Protein AF-A0A1V5IDS8-F1 (afdb_monomer_lite)

Sequence (173 aa):
MERVTITLPPALLERIDQDRGKAGGKRSTFIVKVLETYYRRKDREEKDEVKTAIIEMLKGPEFRGIVQEALERRDTWEPVRTVTPDQRPLPIPPPIGVRAKRTRGDSIPITDDMKSLMRAFQNNPDRPVRSLIRRDYGVDTSDIHRWVSGEKQYMRAGTWNRLKPVLEQFAVK

Structure (mmCIF, N/CA/C/O backbone):
data_AF-A0A1V5IDS8-F1
#
_entry.id   AF-A0A1V5IDS8-F1
#
loop_
_atom_site.group_PDB
_atom_site.id
_atom_site.type_symbol
_atom_site.label_atom_id
_atom_site.label_alt_id
_atom_site.label_comp_id
_atom_site.label_asym_id
_atom_site.label_entity_id
_atom_site.label_seq_id
_atom_site.pdbx_PDB_ins_code
_atom_site.Cartn_x
_atom_site.Cartn_y
_atom_site.Cartn_z
_atom_site.occupancy
_atom_site.B_iso_or_equiv
_atom_site.auth_seq_id
_atom_site.auth_comp_id
_atom_site.auth_asym_id
_atom_site.auth_atom_id
_atom_site.pdbx_PDB_model_num
ATOM 1 N N . MET A 1 1 ? 10.610 -26.342 -18.228 1.00 64.62 1 MET A N 1
ATOM 2 C CA . MET A 1 1 ? 10.095 -25.188 -18.998 1.00 64.62 1 MET A CA 1
ATOM 3 C C . MET A 1 1 ? 9.715 -25.727 -20.362 1.00 64.62 1 MET A C 1
ATOM 5 O O . MET A 1 1 ? 10.606 -26.167 -21.080 1.00 64.62 1 MET A O 1
ATOM 9 N N . GLU A 1 2 ? 8.423 -25.808 -20.663 1.00 79.06 2 GLU A N 1
ATOM 10 C CA . GLU A 1 2 ? 7.951 -26.349 -21.942 1.00 79.06 2 GLU A CA 1
ATOM 11 C C . GLU A 1 2 ? 8.181 -25.341 -23.070 1.00 79.06 2 GLU A C 1
ATOM 13 O O . GLU A 1 2 ? 8.052 -24.129 -22.877 1.00 79.06 2 GLU A O 1
ATOM 18 N N . ARG A 1 3 ? 8.576 -25.838 -24.245 1.00 79.06 3 ARG A N 1
ATOM 19 C CA . ARG A 1 3 ? 8.725 -25.023 -25.452 1.00 79.06 3 ARG A CA 1
ATOM 20 C C . ARG A 1 3 ? 7.490 -25.210 -26.316 1.00 79.06 3 ARG A C 1
ATOM 22 O O . ARG A 1 3 ? 7.226 -26.315 -26.771 1.00 79.06 3 ARG A O 1
ATOM 29 N N . VAL A 1 4 ? 6.786 -24.113 -26.560 1.00 79.25 4 VAL A N 1
ATOM 30 C CA . VAL A 1 4 ? 5.627 -24.065 -27.450 1.00 79.25 4 VAL A CA 1
ATOM 31 C C . VAL A 1 4 ? 5.977 -23.167 -28.629 1.00 79.25 4 VAL A C 1
ATOM 33 O O . VAL A 1 4 ? 6.455 -22.046 -28.436 1.00 79.25 4 VAL A O 1
ATOM 36 N N . THR A 1 5 ? 5.757 -23.666 -29.841 1.00 84.31 5 THR A N 1
ATOM 37 C CA . THR A 1 5 ? 5.896 -22.885 -31.072 1.00 84.31 5 THR A CA 1
ATOM 38 C C . THR A 1 5 ? 4.532 -22.325 -31.437 1.00 84.31 5 THR A C 1
ATOM 40 O O . THR A 1 5 ? 3.553 -23.063 -31.492 1.00 84.31 5 THR A O 1
ATOM 43 N N . ILE A 1 6 ? 4.471 -21.018 -31.677 1.00 78.88 6 ILE A N 1
ATOM 44 C CA . ILE A 1 6 ? 3.256 -20.323 -32.100 1.00 78.88 6 ILE A CA 1
ATOM 45 C C . ILE A 1 6 ? 3.517 -19.620 -33.426 1.00 78.88 6 ILE A C 1
ATOM 47 O O . ILE A 1 6 ? 4.582 -19.028 -33.620 1.00 78.88 6 ILE A O 1
ATOM 51 N N . THR A 1 7 ? 2.537 -19.665 -34.320 1.00 83.81 7 THR A N 1
ATOM 52 C CA . THR A 1 7 ? 2.581 -18.946 -35.594 1.00 83.81 7 THR A CA 1
ATOM 53 C C . THR A 1 7 ? 1.755 -17.678 -35.457 1.00 83.81 7 THR A C 1
ATOM 55 O O . THR A 1 7 ? 0.593 -17.735 -35.061 1.00 83.81 7 THR A O 1
ATOM 58 N N . LEU A 1 8 ? 2.359 -16.530 -35.756 1.00 78.69 8 LEU A N 1
ATOM 59 C CA . LEU A 1 8 ? 1.716 -15.223 -35.662 1.00 78.69 8 LEU A CA 1
ATOM 60 C C . LEU A 1 8 ? 1.881 -14.459 -36.982 1.00 78.69 8 LEU A C 1
ATOM 62 O O . LEU A 1 8 ? 2.917 -14.606 -37.635 1.00 78.69 8 LEU A O 1
ATOM 66 N N . PRO A 1 9 ? 0.906 -13.613 -37.359 1.00 88.44 9 PRO A N 1
ATOM 67 C CA . PRO A 1 9 ? 1.048 -12.692 -38.480 1.00 88.44 9 PRO A CA 1
ATOM 68 C C . PRO A 1 9 ? 2.306 -11.809 -38.350 1.00 88.44 9 PRO A C 1
ATOM 70 O O . PRO A 1 9 ? 2.575 -11.313 -37.249 1.00 88.44 9 PRO A O 1
ATOM 73 N N . PRO A 1 10 ? 3.045 -11.541 -39.446 1.00 84.56 10 PRO A N 1
ATOM 74 C CA . PRO A 1 10 ? 4.299 -10.778 -39.404 1.00 84.56 10 PRO A CA 1
ATOM 75 C C . PRO A 1 10 ? 4.157 -9.395 -38.757 1.00 84.56 10 PRO A C 1
ATOM 77 O O . PRO A 1 10 ? 4.934 -9.047 -37.873 1.00 84.56 10 PRO A O 1
ATOM 80 N N . ALA A 1 11 ? 3.094 -8.660 -39.093 1.00 80.44 11 ALA A N 1
ATOM 81 C CA . ALA A 1 11 ? 2.819 -7.340 -38.522 1.00 80.44 11 ALA A CA 1
ATOM 82 C C . ALA A 1 11 ? 2.635 -7.367 -36.990 1.00 80.44 11 ALA A C 1
ATOM 84 O O . ALA A 1 11 ? 3.013 -6.430 -36.285 1.00 80.44 11 ALA A O 1
ATOM 85 N N . LEU A 1 12 ? 2.071 -8.454 -36.448 1.00 78.31 12 LEU A N 1
ATOM 86 C CA . LEU A 1 12 ? 1.925 -8.621 -35.002 1.00 78.31 12 LEU A CA 1
ATOM 87 C C . LEU A 1 12 ? 3.260 -8.973 -34.339 1.00 78.31 12 LEU A C 1
ATOM 89 O O . LEU A 1 12 ? 3.530 -8.491 -33.240 1.00 78.31 12 LEU A O 1
ATOM 93 N N . LEU A 1 13 ? 4.110 -9.764 -35.000 1.00 81.75 13 LEU A N 1
ATOM 94 C CA . LEU A 1 13 ? 5.457 -10.070 -34.509 1.00 81.75 13 LEU A CA 1
ATOM 95 C C . LEU A 1 13 ? 6.340 -8.821 -34.442 1.00 81.75 13 LEU A C 1
ATOM 97 O O . LEU A 1 13 ? 7.004 -8.607 -33.428 1.00 81.75 13 LEU A O 1
ATOM 101 N N . GLU A 1 14 ? 6.303 -7.981 -35.475 1.00 84.50 14 GLU A N 1
ATOM 102 C CA . GLU A 1 14 ? 7.048 -6.719 -35.519 1.00 84.50 14 GLU A CA 1
ATOM 103 C C . GLU A 1 14 ? 6.622 -5.775 -34.395 1.00 84.50 14 GLU A C 1
ATOM 105 O O . GLU A 1 14 ? 7.464 -5.244 -33.669 1.00 84.50 14 GLU A O 1
ATOM 110 N N . ARG A 1 15 ? 5.309 -5.638 -34.178 1.00 82.31 15 ARG A N 1
ATOM 111 C CA . ARG A 1 15 ? 4.769 -4.835 -33.077 1.00 82.31 15 ARG A CA 1
ATOM 112 C C . ARG A 1 15 ? 5.204 -5.370 -31.711 1.00 82.31 15 ARG A C 1
ATOM 114 O O . ARG A 1 15 ? 5.632 -4.596 -30.858 1.00 82.31 15 ARG A O 1
ATOM 121 N N . ILE A 1 16 ? 5.157 -6.692 -31.517 1.00 81.44 16 ILE A N 1
ATOM 122 C CA . ILE A 1 16 ? 5.640 -7.346 -30.291 1.00 81.44 16 ILE A CA 1
ATOM 123 C C . ILE A 1 16 ? 7.126 -7.050 -30.069 1.00 81.44 16 ILE A C 1
ATOM 125 O O . ILE A 1 16 ? 7.531 -6.770 -28.942 1.00 81.44 16 ILE A O 1
ATOM 129 N N . ASP A 1 17 ? 7.949 -7.097 -31.114 1.00 82.56 17 ASP A N 1
ATOM 130 C CA . ASP A 1 17 ? 9.381 -6.823 -31.002 1.00 82.56 17 ASP A CA 1
ATOM 131 C C . ASP A 1 17 ? 9.697 -5.350 -30.746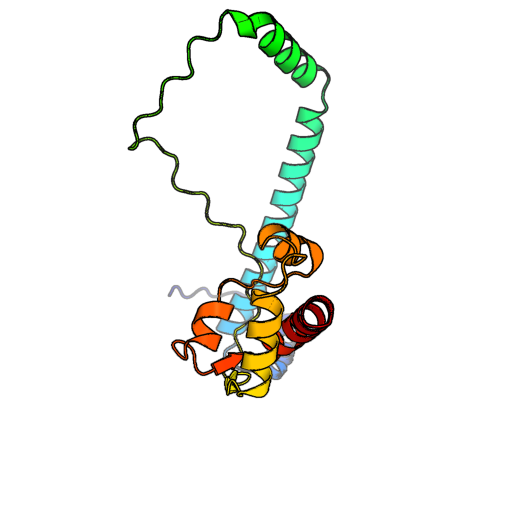 1.00 82.56 17 ASP A C 1
ATOM 133 O O . ASP A 1 17 ? 10.620 -5.059 -29.979 1.00 82.56 17 ASP A O 1
ATOM 137 N N . GLN A 1 18 ? 8.919 -4.433 -31.319 1.00 82.88 18 GLN A N 1
ATOM 138 C CA . GLN A 1 18 ? 9.033 -2.999 -31.068 1.00 82.88 18 GLN A CA 1
ATOM 139 C C . GLN A 1 18 ? 8.668 -2.656 -29.616 1.00 82.88 18 GLN A C 1
ATOM 141 O O . GLN A 1 18 ? 9.424 -1.962 -28.928 1.00 82.88 18 GLN A O 1
ATOM 146 N N . ASP A 1 19 ? 7.550 -3.188 -29.116 1.00 79.62 19 ASP A N 1
ATOM 147 C CA . ASP A 1 19 ? 7.106 -2.984 -27.733 1.00 79.62 19 ASP A CA 1
ATOM 148 C C . ASP A 1 19 ? 8.055 -3.660 -26.733 1.00 79.62 19 ASP A C 1
ATOM 150 O O . ASP A 1 19 ? 8.404 -3.085 -25.696 1.00 79.62 19 ASP A O 1
ATOM 154 N N . ARG A 1 20 ? 8.576 -4.844 -27.081 1.00 82.69 20 ARG A N 1
ATOM 155 C CA . ARG A 1 20 ? 9.656 -5.507 -26.338 1.00 82.69 20 ARG A CA 1
ATOM 156 C C . ARG A 1 20 ? 10.921 -4.654 -26.314 1.00 82.69 20 ARG A C 1
ATOM 158 O O . ARG A 1 20 ? 11.565 -4.589 -25.271 1.00 82.69 20 ARG A O 1
ATOM 165 N N . GLY A 1 21 ? 11.289 -4.013 -27.424 1.00 75.94 21 GLY A N 1
ATOM 166 C CA . GLY A 1 21 ? 12.471 -3.151 -27.527 1.00 75.94 21 GLY A CA 1
ATOM 167 C C . GLY A 1 21 ? 12.495 -2.047 -26.468 1.00 75.94 21 GLY A C 1
ATOM 168 O O . GLY A 1 21 ? 13.545 -1.774 -25.896 1.00 75.94 21 GLY A O 1
ATOM 169 N N . LYS A 1 22 ? 11.323 -1.499 -26.121 1.00 71.12 22 LYS A N 1
ATOM 170 C CA . LYS A 1 22 ? 11.162 -0.498 -25.051 1.00 71.12 22 LYS A CA 1
ATOM 171 C C . LYS A 1 22 ? 11.281 -1.088 -23.639 1.00 71.12 22 LYS A C 1
ATOM 173 O O . LYS A 1 22 ? 11.718 -0.400 -22.723 1.00 71.12 22 LYS A O 1
ATOM 178 N N . ALA A 1 23 ? 10.877 -2.345 -23.448 1.00 67.19 23 ALA A N 1
ATOM 179 C CA . ALA A 1 23 ? 10.853 -3.017 -22.144 1.00 67.19 23 ALA A CA 1
ATOM 180 C C . ALA A 1 23 ? 12.138 -3.809 -21.818 1.00 67.19 23 ALA A C 1
ATOM 182 O O . ALA A 1 23 ? 12.387 -4.120 -20.650 1.00 67.19 23 ALA A O 1
ATOM 183 N N . GLY A 1 24 ? 12.934 -4.148 -22.837 1.00 75.75 24 GLY A N 1
ATOM 184 C CA . GLY A 1 24 ? 14.141 -4.967 -22.736 1.00 75.75 24 GLY A CA 1
ATOM 185 C C . GLY A 1 24 ? 13.874 -6.463 -22.491 1.00 75.75 24 GLY A C 1
ATOM 186 O O . GLY A 1 24 ? 12.857 -6.873 -21.927 1.00 75.75 24 GLY A O 1
ATOM 187 N N . GLY A 1 25 ? 14.828 -7.309 -22.895 1.00 81.81 25 GLY A N 1
ATOM 188 C CA . GLY A 1 25 ? 14.825 -8.753 -22.621 1.00 81.81 25 GLY A CA 1
ATOM 189 C C . GLY A 1 25 ? 14.361 -9.652 -23.777 1.00 81.81 25 GLY A C 1
ATOM 190 O O . GLY A 1 25 ? 14.189 -9.221 -24.915 1.00 81.81 25 GLY A O 1
ATOM 191 N N . LYS A 1 26 ? 14.207 -10.953 -23.485 1.00 86.69 26 LYS A N 1
ATOM 192 C CA . LYS A 1 26 ? 13.876 -11.994 -24.477 1.00 86.69 26 LYS A CA 1
ATOM 193 C C . LYS A 1 26 ? 12.396 -11.944 -24.878 1.00 86.69 26 LYS A C 1
ATOM 195 O O . LYS A 1 26 ? 11.529 -11.730 -24.030 1.00 86.69 26 LYS A O 1
ATOM 200 N N . ARG A 1 27 ? 12.100 -12.239 -26.154 1.00 80.25 27 ARG A N 1
ATOM 201 C CA . ARG A 1 27 ? 10.729 -12.283 -26.711 1.00 80.25 27 ARG A CA 1
ATOM 202 C C . ARG A 1 27 ? 9.801 -13.211 -25.917 1.00 80.25 27 ARG A C 1
ATOM 204 O O . ARG A 1 27 ? 8.680 -12.830 -25.610 1.00 80.25 27 ARG A O 1
ATOM 211 N N . SER A 1 28 ? 10.289 -14.384 -25.508 1.00 81.19 28 SER A N 1
ATOM 212 C CA . SER A 1 28 ? 9.522 -15.341 -24.696 1.00 81.19 28 SER A CA 1
ATOM 213 C C . SER A 1 28 ? 9.093 -14.761 -23.346 1.00 81.19 28 SER A C 1
ATOM 215 O O . SER A 1 28 ? 7.936 -14.879 -22.962 1.00 81.19 28 SER A O 1
ATOM 217 N N . THR A 1 29 ? 9.993 -14.069 -22.645 1.00 81.44 29 THR A N 1
ATOM 218 C CA . THR A 1 29 ? 9.687 -13.420 -21.362 1.00 81.44 29 THR A CA 1
ATOM 219 C C . THR A 1 29 ? 8.655 -12.306 -21.520 1.00 81.44 29 THR A C 1
ATOM 221 O O . THR A 1 29 ? 7.811 -12.120 -20.646 1.00 81.44 29 THR A O 1
ATOM 224 N N . PHE A 1 30 ? 8.715 -11.562 -22.624 1.00 82.19 30 PHE A N 1
ATOM 225 C CA . PHE A 1 30 ? 7.739 -10.520 -22.928 1.00 82.19 30 PHE A CA 1
ATOM 226 C C . PHE A 1 30 ? 6.349 -11.108 -23.199 1.00 82.19 30 PHE A C 1
ATOM 228 O O . PHE A 1 30 ? 5.384 -10.686 -22.569 1.00 82.19 30 PHE A O 1
ATOM 235 N N . ILE A 1 31 ? 6.260 -12.139 -24.044 1.00 82.31 31 ILE A N 1
ATOM 236 C CA . ILE A 1 31 ? 4.997 -12.827 -24.351 1.00 82.31 31 ILE A CA 1
ATOM 237 C C . ILE A 1 31 ? 4.368 -13.410 -23.080 1.00 82.31 31 ILE A C 1
ATOM 239 O O . ILE A 1 31 ? 3.183 -13.202 -22.838 1.00 82.31 31 ILE A O 1
ATOM 243 N N . VAL A 1 32 ? 5.161 -14.059 -22.219 1.00 83.38 32 VAL A N 1
ATOM 244 C CA . VAL A 1 32 ? 4.668 -14.591 -20.936 1.00 83.38 32 VAL A CA 1
ATOM 245 C C . VAL A 1 32 ? 4.088 -13.478 -20.061 1.00 83.38 32 VAL A C 1
ATOM 247 O O . VAL A 1 32 ? 2.990 -13.634 -19.543 1.00 83.38 32 VAL A O 1
ATOM 250 N N . LYS A 1 33 ? 4.757 -12.323 -19.942 1.00 81.38 33 LYS A N 1
ATOM 251 C CA . LYS A 1 33 ? 4.229 -11.181 -19.170 1.00 81.38 33 LYS A CA 1
ATOM 252 C C . LYS A 1 33 ? 2.912 -10.645 -19.730 1.00 81.38 33 LYS A C 1
ATOM 254 O O . LYS A 1 33 ? 2.036 -10.259 -18.955 1.00 81.38 33 LYS A O 1
ATOM 259 N N . VAL A 1 34 ? 2.781 -10.584 -21.056 1.00 82.38 34 VAL A N 1
ATOM 260 C CA . VAL A 1 34 ? 1.543 -10.145 -21.717 1.00 82.38 34 VAL A CA 1
ATOM 261 C C . VAL A 1 34 ? 0.409 -11.120 -21.404 1.00 82.38 34 VAL A C 1
ATOM 263 O O . VAL A 1 34 ? -0.650 -10.684 -20.955 1.00 82.38 34 VAL A O 1
ATOM 266 N N . LEU A 1 35 ? 0.652 -12.426 -21.542 1.00 80.19 35 LEU A N 1
ATOM 267 C CA . LEU A 1 35 ? -0.329 -13.465 -21.225 1.00 80.19 35 LEU A CA 1
ATOM 268 C C . LEU A 1 35 ? -0.709 -13.462 -19.740 1.00 80.19 35 LEU A C 1
ATOM 270 O O . LEU A 1 35 ? -1.891 -13.447 -19.417 1.00 80.19 35 LEU A O 1
ATOM 274 N N . GLU A 1 36 ? 0.263 -13.387 -18.830 1.00 79.81 36 GLU A N 1
ATOM 275 C CA . GLU A 1 36 ? -0.001 -13.271 -17.390 1.00 79.81 36 GLU A CA 1
ATOM 276 C C . GLU A 1 36 ? -0.864 -12.048 -17.065 1.00 79.81 36 GLU A C 1
ATOM 278 O O . GLU A 1 36 ? -1.745 -12.113 -16.211 1.00 79.81 36 GLU A O 1
ATOM 283 N N . THR A 1 37 ? -0.616 -10.920 -17.734 1.00 79.06 37 THR A N 1
ATOM 284 C CA . THR A 1 37 ? -1.397 -9.694 -17.533 1.00 79.06 37 THR A CA 1
ATOM 285 C C . THR A 1 37 ? -2.822 -9.859 -18.048 1.00 79.06 37 THR A C 1
ATOM 287 O O . THR A 1 37 ? -3.753 -9.427 -17.373 1.00 79.06 37 THR A O 1
ATOM 290 N N . TYR A 1 38 ? -2.993 -10.49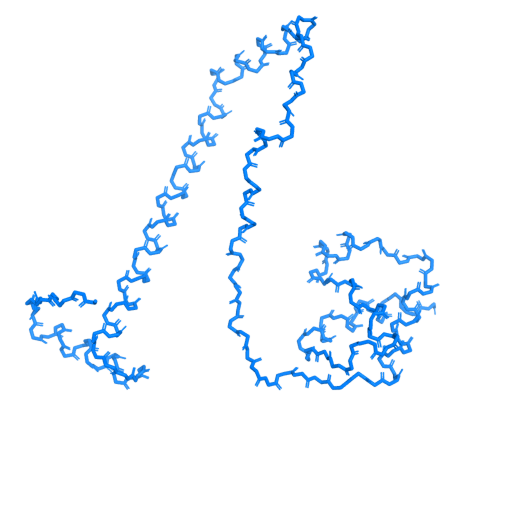2 -19.210 1.00 77.88 38 TYR A N 1
ATOM 291 C CA . TYR A 1 38 ? -4.300 -10.782 -19.794 1.00 77.88 38 TYR A CA 1
ATOM 292 C C . TYR A 1 38 ? -5.126 -11.706 -18.890 1.00 77.88 38 TYR A C 1
ATOM 294 O O . TYR A 1 38 ? -6.212 -11.322 -18.462 1.00 77.88 38 TYR A O 1
ATOM 302 N N . TYR A 1 39 ? -4.578 -12.861 -18.498 1.00 71.56 39 TYR A N 1
ATOM 303 C CA . TYR A 1 39 ? -5.289 -13.811 -17.637 1.00 71.56 39 TYR A CA 1
ATOM 304 C C . TYR A 1 39 ? -5.584 -13.235 -16.251 1.00 71.56 39 TYR A C 1
ATOM 306 O O . TYR A 1 39 ? -6.678 -13.414 -15.738 1.00 71.56 39 TYR A O 1
ATOM 314 N N . ARG A 1 40 ? -4.682 -12.433 -15.669 1.00 71.25 40 ARG A N 1
ATOM 315 C CA . ARG A 1 40 ? -4.972 -11.746 -14.396 1.00 71.25 40 ARG A CA 1
ATOM 316 C C . ARG A 1 40 ? -6.098 -10.721 -14.488 1.00 71.25 40 ARG A C 1
ATOM 318 O O . ARG A 1 40 ? -6.705 -10.433 -13.460 1.00 71.25 40 ARG A O 1
ATOM 325 N N . ARG A 1 41 ? -6.310 -10.094 -15.649 1.00 70.75 41 ARG A N 1
ATOM 326 C CA . ARG A 1 41 ? -7.444 -9.181 -15.861 1.00 70.75 41 ARG A CA 1
ATOM 327 C C . ARG A 1 41 ? -8.735 -9.976 -16.000 1.00 70.75 41 ARG A C 1
ATOM 329 O O . ARG A 1 41 ? -9.672 -9.686 -15.270 1.00 70.75 41 ARG A O 1
ATOM 336 N N . LYS A 1 42 ? -8.713 -11.034 -16.810 1.00 73.50 42 LYS A N 1
ATOM 337 C CA . LYS A 1 42 ? -9.854 -11.932 -16.993 1.00 73.50 42 LYS A CA 1
ATOM 338 C C . LYS A 1 42 ? -10.308 -12.585 -15.678 1.00 73.50 42 LYS A C 1
ATOM 340 O O . LYS A 1 42 ? -11.475 -12.501 -15.333 1.00 73.50 42 LYS A O 1
ATOM 345 N N . ASP A 1 43 ? -9.376 -13.100 -14.873 1.00 70.31 43 ASP A N 1
ATOM 346 C CA . ASP A 1 43 ? -9.663 -13.660 -13.541 1.00 70.31 43 ASP A CA 1
ATOM 347 C C . ASP A 1 43 ? -10.294 -12.641 -12.578 1.00 70.31 43 ASP A C 1
ATOM 349 O O . ASP A 1 43 ? -10.967 -13.020 -11.620 1.00 70.31 43 ASP A O 1
ATOM 353 N N . ARG A 1 44 ? -10.000 -11.344 -12.744 1.00 66.69 44 ARG A N 1
ATOM 354 C CA . ARG A 1 44 ? -10.611 -10.285 -11.927 1.00 66.69 44 ARG A CA 1
ATOM 355 C C . ARG A 1 44 ? -12.019 -9.976 -12.404 1.00 66.69 44 ARG A C 1
ATOM 357 O O . ARG A 1 44 ? -12.898 -9.887 -11.562 1.00 66.69 44 ARG A O 1
ATOM 364 N N . GLU A 1 45 ? -12.210 -9.864 -13.714 1.00 68.81 45 GLU A N 1
ATOM 365 C CA . GLU A 1 45 ? -13.524 -9.662 -14.331 1.00 68.81 45 GLU A CA 1
ATOM 366 C C . GLU A 1 45 ? -14.478 -10.808 -13.957 1.00 68.81 45 GLU A C 1
ATOM 368 O O . GLU A 1 45 ? -15.533 -10.549 -13.387 1.00 68.81 45 GLU A O 1
ATOM 373 N N . GLU A 1 46 ? -14.051 -12.069 -14.101 1.00 66.69 46 GLU A N 1
ATOM 374 C CA . GLU A 1 46 ? -14.843 -13.244 -13.695 1.00 66.69 46 GLU A CA 1
ATOM 375 C C . GLU A 1 46 ? -15.159 -13.241 -12.184 1.00 66.69 46 GLU A C 1
ATOM 377 O O . GLU A 1 46 ? -16.264 -13.584 -11.761 1.00 66.69 46 GLU A O 1
ATOM 382 N N . LYS A 1 47 ? -14.218 -12.814 -11.329 1.00 63.66 47 LYS A N 1
ATOM 383 C CA . LYS A 1 47 ? -14.463 -12.697 -9.877 1.00 63.66 47 LYS A CA 1
ATOM 384 C C . LYS A 1 47 ? -15.446 -11.588 -9.529 1.00 63.66 47 LYS A C 1
ATOM 386 O O . LYS A 1 47 ? -16.228 -11.757 -8.593 1.00 63.66 47 LYS A O 1
ATOM 391 N N . ASP A 1 48 ? -15.381 -10.465 -10.231 1.00 66.12 48 ASP A N 1
ATOM 392 C CA . ASP A 1 48 ? -16.282 -9.337 -10.020 1.00 66.12 48 ASP A CA 1
ATOM 393 C C . ASP A 1 48 ? -17.703 -9.680 -10.500 1.00 66.12 48 ASP A C 1
ATOM 395 O O . ASP A 1 48 ? -18.670 -9.352 -9.808 1.00 66.12 48 ASP A O 1
ATOM 399 N N . GLU A 1 49 ? -17.841 -10.441 -11.588 1.00 63.47 49 GLU A N 1
ATOM 400 C CA . GLU A 1 49 ? -19.118 -11.002 -12.050 1.00 63.47 49 GLU A CA 1
ATOM 401 C C . GLU A 1 49 ? -19.719 -11.975 -11.027 1.00 63.47 49 GLU A C 1
ATOM 403 O O . GLU A 1 49 ? -20.857 -11.791 -10.593 1.00 63.47 49 GLU A O 1
ATOM 408 N N . VAL A 1 50 ? -18.941 -12.954 -10.548 1.00 63.75 50 VAL A N 1
ATOM 409 C CA . VAL A 1 50 ? -19.397 -13.913 -9.522 1.00 63.75 50 VAL A CA 1
ATOM 410 C C . VAL A 1 50 ? -19.790 -13.197 -8.230 1.00 63.75 50 VAL A C 1
ATOM 412 O O . VAL A 1 50 ? -20.814 -13.508 -7.622 1.00 63.75 50 VAL A O 1
ATOM 415 N N . LYS A 1 51 ? -19.007 -12.204 -7.799 1.00 61.44 51 LYS A N 1
ATOM 416 C CA . LYS A 1 51 ? -19.319 -11.408 -6.608 1.00 61.44 51 LYS A CA 1
ATOM 417 C C . LYS A 1 51 ? -20.621 -10.627 -6.780 1.00 61.44 51 LYS A C 1
ATOM 419 O O . LYS A 1 51 ? -21.404 -10.548 -5.835 1.00 61.44 51 LYS A O 1
ATOM 424 N N . THR A 1 52 ? -20.851 -10.065 -7.962 1.00 66.44 52 THR A N 1
ATOM 425 C CA . THR A 1 52 ? -22.084 -9.337 -8.282 1.00 66.44 52 THR A CA 1
ATOM 426 C C . THR A 1 52 ? -23.285 -10.280 -8.262 1.00 66.44 52 THR A C 1
ATOM 428 O O . THR A 1 52 ? -24.254 -9.993 -7.562 1.00 66.44 52 THR A O 1
ATOM 431 N N . ALA A 1 53 ? -23.173 -11.455 -8.888 1.00 64.00 53 ALA A N 1
ATOM 432 C CA . ALA A 1 53 ? -24.213 -12.485 -8.875 1.00 64.00 53 ALA A CA 1
ATOM 433 C C . ALA A 1 53 ? -24.553 -12.967 -7.450 1.00 64.00 53 ALA A C 1
ATOM 435 O O . ALA A 1 53 ? -25.723 -13.086 -7.092 1.00 64.00 53 ALA A O 1
ATOM 436 N N . ILE A 1 54 ? -23.546 -13.175 -6.590 1.00 58.84 54 ILE A N 1
ATOM 437 C CA . ILE A 1 54 ? -23.763 -13.539 -5.179 1.00 58.84 54 ILE A CA 1
ATOM 438 C C . ILE A 1 54 ? -24.492 -12.415 -4.430 1.00 58.84 54 ILE A C 1
ATOM 440 O O . ILE A 1 54 ? -25.412 -12.685 -3.663 1.00 58.84 54 ILE A O 1
ATOM 444 N N . ILE A 1 55 ? -24.112 -11.152 -4.641 1.00 65.75 55 ILE A N 1
ATOM 445 C CA . ILE A 1 55 ? -24.773 -10.006 -3.995 1.00 65.75 55 ILE A CA 1
ATOM 446 C C . ILE A 1 55 ? -26.234 -9.887 -4.440 1.00 65.75 55 ILE A C 1
ATOM 448 O O . ILE A 1 55 ? -27.090 -9.568 -3.616 1.00 65.75 55 ILE A O 1
ATOM 452 N N . GLU A 1 56 ? -26.532 -10.129 -5.714 1.00 66.38 56 GLU A N 1
ATOM 453 C CA . GLU A 1 56 ? -27.906 -10.130 -6.223 1.00 66.38 56 GLU A CA 1
ATOM 454 C C . GLU A 1 56 ? -28.729 -11.277 -5.632 1.00 66.38 56 GLU A C 1
ATOM 456 O O . GLU A 1 56 ? -29.834 -11.041 -5.145 1.00 66.38 56 GLU A O 1
ATOM 461 N N . MET A 1 57 ? -28.157 -12.481 -5.546 1.00 61.06 57 MET A N 1
ATOM 462 C CA . MET A 1 57 ? -28.796 -13.631 -4.899 1.00 61.06 57 MET A CA 1
ATOM 463 C C . MET A 1 57 ? -29.091 -13.366 -3.412 1.00 61.06 57 MET A C 1
ATOM 465 O O . MET A 1 57 ? -30.193 -13.631 -2.939 1.00 61.06 57 MET A O 1
ATOM 469 N N . LEU A 1 58 ? -28.148 -12.759 -2.681 1.00 59.81 58 LEU A N 1
ATOM 470 C CA . LEU A 1 58 ? -28.317 -12.373 -1.271 1.00 59.81 58 LEU A CA 1
ATOM 471 C C . LEU A 1 58 ? -29.347 -11.248 -1.064 1.00 59.81 58 LEU A C 1
ATOM 473 O O . LEU A 1 58 ? -29.847 -11.060 0.044 1.00 59.81 58 LEU A O 1
ATOM 477 N N . LYS A 1 59 ? -29.670 -10.476 -2.106 1.00 64.81 59 LYS A N 1
ATOM 478 C CA . LYS A 1 59 ? -30.735 -9.460 -2.079 1.00 64.81 59 LYS A CA 1
ATOM 479 C C . LYS A 1 59 ? -32.103 -10.024 -2.467 1.00 64.81 59 LYS A C 1
ATOM 481 O O . LYS A 1 59 ? -33.101 -9.320 -2.296 1.00 64.81 59 LYS A O 1
ATOM 486 N N . GLY A 1 60 ? -32.151 -11.256 -2.972 1.00 74.69 60 GLY A N 1
ATOM 487 C CA . GLY A 1 60 ? -33.370 -11.921 -3.402 1.00 74.69 60 GLY A CA 1
ATOM 488 C C . GLY A 1 60 ? -34.359 -12.165 -2.251 1.00 74.69 60 GLY A C 1
ATOM 489 O O . GLY A 1 60 ? -33.953 -12.333 -1.096 1.00 74.69 60 GLY A O 1
ATOM 490 N N . PRO A 1 61 ? -35.672 -12.200 -2.545 1.00 68.31 61 PRO A N 1
ATOM 491 C CA . PRO A 1 61 ? -36.710 -12.463 -1.546 1.00 68.31 61 PRO A CA 1
ATOM 492 C C . PRO A 1 61 ? -36.573 -13.855 -0.910 1.00 68.31 61 PRO A C 1
ATOM 494 O O . PRO A 1 61 ? -36.887 -14.019 0.266 1.00 68.31 61 PRO A O 1
ATOM 497 N N . GLU A 1 62 ? -36.018 -14.824 -1.641 1.00 65.81 62 GLU A N 1
ATOM 498 C CA . GLU A 1 62 ? -35.744 -16.178 -1.143 1.00 65.81 62 GLU A CA 1
ATOM 499 C C . GLU A 1 62 ? -34.708 -16.183 -0.010 1.00 65.81 62 GLU A C 1
ATOM 501 O O . GLU A 1 62 ? -34.909 -16.835 1.013 1.00 65.81 62 GLU A O 1
ATOM 506 N N . PHE A 1 63 ? -33.638 -15.385 -0.124 1.00 63.25 63 PHE A N 1
ATOM 507 C CA . PHE A 1 63 ? -32.636 -15.271 0.937 1.00 63.25 63 PHE A CA 1
ATOM 508 C C . PHE A 1 63 ? -33.208 -14.609 2.197 1.00 63.25 63 PHE A C 1
ATOM 510 O O . PHE A 1 63 ? -32.880 -15.014 3.311 1.00 63.25 63 PHE A O 1
ATOM 517 N N . ARG A 1 64 ? -34.114 -13.631 2.046 1.00 64.06 64 ARG A N 1
ATOM 518 C CA . ARG A 1 64 ? -34.832 -13.045 3.192 1.00 64.06 64 ARG A CA 1
ATOM 519 C C . ARG A 1 64 ? -35.697 -14.082 3.906 1.00 64.06 64 ARG A C 1
ATOM 521 O O . ARG A 1 64 ? -35.696 -14.089 5.131 1.00 64.06 64 ARG A O 1
ATOM 528 N N . GLY A 1 65 ? -36.360 -14.965 3.156 1.00 65.19 65 GLY A N 1
ATOM 529 C CA . GLY A 1 65 ? -37.116 -16.091 3.710 1.00 65.19 65 GLY A CA 1
ATOM 530 C C . GLY A 1 65 ? -36.236 -17.037 4.527 1.00 65.19 65 GLY A C 1
ATOM 531 O O . GLY A 1 65 ? -36.563 -17.335 5.669 1.00 65.19 65 GLY A O 1
ATOM 532 N N . ILE A 1 66 ? -35.064 -17.406 3.998 1.00 65.12 66 ILE A N 1
ATOM 533 C CA . ILE A 1 66 ? -34.091 -18.262 4.700 1.00 65.12 66 ILE A CA 1
ATOM 534 C C . ILE A 1 66 ? -33.569 -17.590 5.979 1.00 65.12 66 ILE A C 1
ATOM 536 O O . ILE A 1 66 ? -33.453 -18.238 7.016 1.00 65.12 66 ILE A O 1
ATOM 540 N N . VAL A 1 67 ? -33.262 -16.288 5.939 1.00 63.53 67 VAL A N 1
ATOM 541 C CA . VAL A 1 67 ? -32.802 -15.537 7.122 1.00 63.53 67 VAL A CA 1
ATOM 542 C C . VAL A 1 67 ? -33.912 -15.411 8.168 1.00 63.53 67 VAL A C 1
ATOM 544 O O . VAL A 1 67 ? -33.634 -15.525 9.359 1.00 63.53 67 VAL A O 1
ATOM 547 N N . GLN A 1 68 ? -35.156 -15.201 7.745 1.00 64.12 68 GLN A N 1
ATOM 548 C CA . GLN A 1 68 ? -36.301 -15.091 8.643 1.00 64.12 68 GLN A CA 1
ATOM 549 C C . GLN A 1 68 ? -36.641 -16.441 9.294 1.00 64.12 68 GLN A C 1
ATOM 551 O O . GLN A 1 68 ? -36.753 -16.507 10.514 1.00 64.12 68 GLN A O 1
ATOM 556 N N . GLU A 1 69 ? -36.651 -17.532 8.524 1.00 65.50 69 GLU A N 1
ATOM 557 C CA . GLU A 1 69 ? -36.800 -18.903 9.033 1.00 65.50 69 GLU A CA 1
ATOM 558 C C . GLU A 1 69 ? -35.653 -19.283 9.992 1.00 65.50 69 GLU A C 1
ATOM 560 O O . GLU A 1 69 ? -35.866 -19.921 11.026 1.00 65.50 69 GLU A O 1
ATOM 565 N N . ALA A 1 70 ? -34.422 -18.850 9.697 1.00 61.81 70 ALA A N 1
ATOM 566 C CA . ALA A 1 70 ? -33.264 -19.054 10.566 1.00 61.81 70 ALA A CA 1
ATOM 567 C C . ALA A 1 70 ? -33.346 -18.248 11.877 1.00 61.81 70 ALA A C 1
ATOM 569 O O . ALA A 1 70 ? -32.921 -18.745 12.922 1.00 61.81 70 ALA A O 1
ATOM 570 N N . LEU A 1 71 ? -33.898 -17.030 11.838 1.00 63.19 71 LEU A N 1
ATOM 571 C CA . LEU A 1 71 ? -34.138 -16.195 13.019 1.00 63.19 71 LEU A CA 1
ATOM 572 C C . LEU A 1 71 ? -35.277 -16.742 13.889 1.00 63.19 71 LEU A C 1
ATOM 574 O O . LEU A 1 71 ? -35.158 -16.715 15.111 1.00 63.19 71 LEU A O 1
ATOM 578 N N . GLU A 1 72 ? -36.336 -17.278 13.285 1.00 68.44 72 GLU A N 1
ATOM 579 C CA . GLU A 1 72 ? -37.467 -17.899 13.991 1.00 68.44 72 GLU A CA 1
ATOM 580 C C . GLU A 1 72 ? -37.080 -19.226 14.665 1.00 68.44 72 GLU A C 1
ATOM 582 O O . GLU A 1 72 ? -37.599 -19.563 15.725 1.00 68.44 72 GLU A O 1
ATOM 587 N N . ARG A 1 73 ? -36.105 -19.960 14.111 1.00 61.22 73 ARG A N 1
ATOM 588 C CA . ARG A 1 73 ? -35.553 -21.189 14.714 1.00 61.22 73 ARG A CA 1
ATOM 589 C C . ARG A 1 73 ? -34.402 -20.954 15.694 1.00 61.22 73 ARG A C 1
ATOM 591 O O . ARG A 1 73 ? -33.828 -21.928 16.186 1.00 61.22 73 ARG A O 1
ATOM 598 N N . ARG A 1 74 ? -34.047 -19.701 15.994 1.00 55.31 74 ARG A N 1
ATOM 599 C CA . ARG A 1 74 ? -32.875 -19.349 16.818 1.00 55.31 74 ARG A CA 1
ATOM 600 C C . ARG A 1 74 ? -32.901 -19.974 18.217 1.00 55.31 74 ARG A C 1
ATOM 602 O O . ARG A 1 74 ? -31.844 -20.328 18.729 1.00 55.31 74 ARG A O 1
ATOM 609 N N . ASP A 1 75 ? -34.084 -20.174 18.793 1.00 58.88 75 ASP A N 1
ATOM 610 C CA . ASP A 1 75 ? -34.249 -20.775 20.126 1.00 58.88 75 ASP A CA 1
ATOM 611 C C . ASP A 1 75 ? -33.988 -22.294 20.145 1.00 58.88 75 ASP A C 1
ATOM 613 O O . ASP A 1 75 ? -33.751 -22.876 21.200 1.00 58.88 75 ASP A O 1
ATOM 617 N N . THR A 1 76 ? -33.970 -22.935 18.970 1.00 57.91 76 THR A N 1
ATOM 618 C CA . THR A 1 76 ? -33.620 -24.358 18.782 1.00 57.91 76 THR A CA 1
ATOM 619 C C . THR A 1 76 ? -32.192 -24.577 18.287 1.00 57.91 76 THR A C 1
ATOM 621 O O . THR A 1 76 ? -31.814 -25.706 17.973 1.00 57.91 76 THR A O 1
ATOM 624 N N . TRP A 1 77 ? -31.378 -23.522 18.187 1.00 53.50 77 TRP A N 1
ATOM 625 C CA . TRP A 1 77 ? -29.983 -23.678 17.790 1.00 53.50 77 TRP A CA 1
ATOM 626 C C . TRP A 1 77 ? -29.211 -24.341 18.928 1.00 53.50 77 TRP A C 1
ATOM 628 O O . TRP A 1 77 ? -28.853 -23.698 19.916 1.00 53.50 77 TRP A O 1
ATOM 638 N N . GLU A 1 78 ? -28.932 -25.636 18.776 1.00 54.88 78 GLU A N 1
ATOM 639 C CA . GLU A 1 78 ? -27.904 -26.290 19.576 1.00 54.88 78 GLU A CA 1
ATOM 640 C C . GLU A 1 78 ? -26.606 -25.470 19.488 1.00 54.88 78 GLU A C 1
ATOM 642 O O . GLU A 1 78 ? -26.307 -24.900 18.429 1.00 54.88 78 GLU A O 1
ATOM 647 N N . PRO A 1 79 ? -25.824 -25.377 20.579 1.00 53.44 79 PRO A N 1
ATOM 648 C CA . PRO A 1 79 ? -24.565 -24.652 20.561 1.00 53.44 79 PRO A CA 1
ATOM 649 C C . PRO A 1 79 ? -23.730 -25.148 19.383 1.00 53.44 79 PRO A C 1
ATOM 651 O O . PRO A 1 79 ? -23.445 -26.343 19.279 1.00 53.44 79 PRO A O 1
ATOM 654 N N . VAL A 1 80 ? -23.378 -24.219 18.483 1.00 51.47 80 VAL A N 1
ATOM 655 C CA . VAL A 1 80 ? -22.528 -24.482 17.318 1.00 51.47 80 VAL A CA 1
ATOM 656 C C . VAL A 1 80 ? -21.340 -25.275 17.826 1.00 51.47 80 VAL A C 1
ATOM 658 O O . VAL A 1 80 ? -20.547 -24.742 18.607 1.00 51.47 80 VAL A O 1
ATOM 661 N N . ARG A 1 81 ? -21.284 -26.559 17.441 1.00 51.75 81 ARG A N 1
ATOM 662 C CA . ARG A 1 81 ? -20.238 -27.493 17.855 1.00 51.75 81 ARG A CA 1
ATOM 663 C C .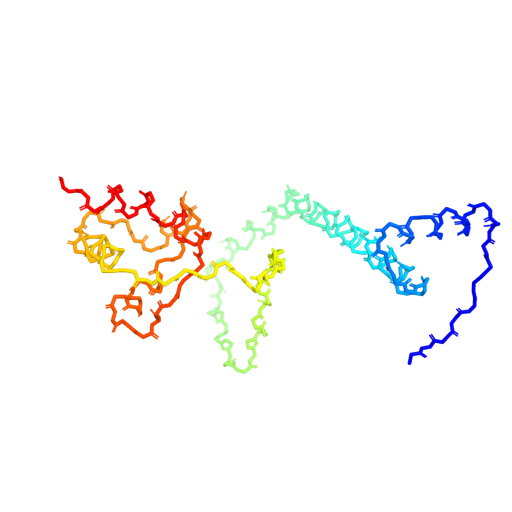 ARG A 1 81 ? -18.921 -26.744 17.807 1.00 51.75 81 ARG A C 1
ATOM 665 O O . ARG A 1 81 ? -18.532 -26.242 16.751 1.00 51.75 81 ARG A O 1
ATOM 672 N N . THR A 1 82 ? -18.284 -26.616 18.963 1.00 47.88 82 THR A N 1
ATOM 673 C CA . THR A 1 82 ? -16.935 -26.090 19.093 1.00 47.88 82 THR A CA 1
ATOM 674 C C . THR A 1 82 ? -16.060 -26.898 18.149 1.00 47.88 82 THR A C 1
ATOM 676 O O . THR A 1 82 ? -15.717 -28.044 18.425 1.00 47.88 82 THR A O 1
ATOM 679 N N . VAL A 1 83 ? -15.772 -26.326 16.981 1.00 44.53 83 VAL A N 1
ATOM 680 C CA . VAL A 1 83 ? -14.905 -26.936 15.979 1.00 44.53 83 VAL A CA 1
ATOM 681 C C . VAL A 1 83 ? -13.574 -27.186 16.677 1.00 44.53 83 VAL A C 1
ATOM 683 O O . VAL A 1 83 ? -12.911 -26.240 17.117 1.00 44.53 83 VAL A O 1
ATOM 686 N N . THR A 1 84 ? -13.217 -28.458 16.852 1.00 50.97 84 THR A N 1
ATOM 687 C CA . THR A 1 84 ? -11.931 -28.856 17.429 1.00 50.97 84 THR A CA 1
ATOM 688 C C . THR A 1 84 ? -10.801 -28.145 16.675 1.00 50.97 84 THR A C 1
ATOM 690 O O . THR A 1 84 ? -10.918 -27.971 15.459 1.00 50.97 84 THR A O 1
ATOM 693 N N . PRO A 1 85 ? -9.716 -27.712 17.349 1.00 52.78 85 PRO A N 1
ATOM 694 C CA . PRO A 1 85 ? -8.699 -26.822 16.772 1.00 52.78 85 PRO A CA 1
ATOM 695 C C . PRO A 1 85 ? -8.111 -27.269 15.423 1.00 52.78 85 PRO A C 1
ATOM 697 O O . PRO A 1 85 ? -7.697 -26.411 14.646 1.00 52.78 85 PRO A O 1
ATOM 700 N N . ASP A 1 86 ? -8.142 -28.571 15.128 1.00 54.16 86 ASP A N 1
ATOM 701 C CA . ASP A 1 86 ? -7.635 -29.178 13.891 1.00 54.16 86 ASP A CA 1
ATOM 702 C C . ASP A 1 86 ? -8.548 -29.042 12.665 1.00 54.16 86 ASP A C 1
ATOM 704 O O . ASP A 1 86 ? -8.102 -29.255 11.542 1.00 54.16 86 ASP A O 1
ATOM 708 N N . GLN A 1 87 ? -9.815 -28.659 12.840 1.00 50.03 87 GLN A N 1
ATOM 709 C CA . GLN A 1 87 ? -10.752 -28.433 11.730 1.00 50.03 87 GLN A CA 1
ATOM 710 C C . GLN A 1 87 ? -10.911 -26.950 11.373 1.00 50.03 87 GLN A C 1
ATOM 712 O O . GLN A 1 87 ? -11.798 -26.584 10.598 1.00 50.03 87 GLN A O 1
ATOM 717 N N . ARG A 1 88 ? -10.060 -26.068 11.917 1.00 53.41 88 ARG A N 1
ATOM 718 C CA . ARG A 1 88 ? -10.054 -24.664 11.498 1.00 53.41 88 ARG A CA 1
ATOM 719 C C . ARG A 1 88 ? -9.691 -24.609 10.011 1.00 53.41 88 ARG A C 1
ATOM 721 O O . ARG A 1 88 ? -8.602 -25.064 9.657 1.00 53.41 88 ARG A O 1
ATOM 728 N N . PRO A 1 89 ? -10.544 -24.044 9.136 1.00 52.66 89 PRO A N 1
ATOM 729 C CA . PRO A 1 89 ? -10.124 -23.762 7.774 1.00 52.66 89 PRO A CA 1
ATOM 730 C C . PRO A 1 89 ? -8.846 -22.925 7.844 1.00 52.66 89 PRO A C 1
ATOM 732 O O . PRO A 1 89 ? -8.757 -21.988 8.645 1.00 52.66 89 PRO A O 1
ATOM 735 N N . LEU A 1 90 ? -7.842 -23.313 7.051 1.00 59.00 90 LEU A N 1
ATOM 736 C CA . LEU A 1 90 ? -6.578 -22.588 6.942 1.00 59.00 90 LEU A CA 1
ATOM 737 C C . LEU A 1 90 ? -6.880 -21.086 6.833 1.00 59.00 90 LEU A C 1
ATOM 739 O O . LEU A 1 90 ? -7.791 -20.719 6.083 1.00 59.00 90 LEU A O 1
ATOM 743 N N . PRO A 1 91 ? -6.168 -20.215 7.572 1.00 54.41 91 PRO A N 1
ATOM 744 C CA . PRO A 1 91 ? -6.437 -18.788 7.528 1.00 54.41 91 PRO A CA 1
ATOM 745 C C . PRO A 1 91 ? -6.396 -18.332 6.072 1.00 54.41 91 PRO A C 1
ATOM 747 O O . PRO A 1 91 ? -5.378 -18.491 5.395 1.00 54.41 91 PRO A O 1
ATOM 750 N N . ILE A 1 92 ? -7.528 -17.804 5.595 1.00 55.00 92 ILE A N 1
ATOM 751 C CA . ILE A 1 92 ? -7.651 -17.235 4.256 1.00 55.00 92 ILE A CA 1
ATOM 752 C C . ILE A 1 92 ? -6.486 -16.252 4.108 1.00 55.00 92 ILE A C 1
ATOM 754 O O . ILE A 1 92 ? -6.370 -15.337 4.935 1.00 55.00 92 ILE A O 1
ATOM 758 N N . PRO A 1 93 ? -5.585 -16.441 3.125 1.00 46.84 93 PRO A N 1
ATOM 759 C CA . PRO A 1 93 ? -4.472 -15.529 2.952 1.00 46.84 93 PRO A CA 1
ATOM 760 C C . PRO A 1 93 ? -5.053 -14.122 2.782 1.00 46.84 93 PRO A C 1
ATOM 762 O O . PRO A 1 93 ? -6.005 -13.952 2.013 1.00 46.84 93 PRO A O 1
ATOM 765 N N . PRO A 1 94 ? -4.540 -13.114 3.514 1.00 46.97 94 PRO A N 1
ATOM 766 C CA . PRO A 1 94 ? -5.051 -11.758 3.396 1.00 46.97 94 PRO A CA 1
ATOM 767 C C . PRO A 1 94 ? -5.028 -11.354 1.918 1.00 46.97 94 PRO A C 1
ATOM 769 O O . PRO A 1 94 ? -4.108 -11.772 1.200 1.00 46.97 94 PRO A O 1
ATOM 772 N N . PRO A 1 95 ? -6.014 -10.563 1.447 1.00 42.50 95 PRO A N 1
ATOM 773 C CA . PRO A 1 95 ? -6.073 -10.145 0.056 1.00 42.50 95 PRO A CA 1
ATOM 774 C C . PRO A 1 95 ? -4.700 -9.626 -0.347 1.00 42.50 95 PRO A C 1
ATOM 776 O O . PRO A 1 95 ? -4.077 -8.869 0.405 1.00 42.50 95 PRO A O 1
ATOM 779 N N . ILE A 1 96 ? -4.211 -10.091 -1.501 1.00 50.84 96 ILE A N 1
ATOM 780 C CA . ILE A 1 96 ? -2.932 -9.679 -2.079 1.00 50.84 96 ILE A CA 1
ATOM 781 C C . ILE A 1 96 ? -3.079 -8.200 -2.442 1.00 50.84 96 ILE A C 1
ATOM 783 O O . ILE A 1 96 ? -3.315 -7.831 -3.591 1.00 50.84 96 ILE A O 1
ATOM 787 N N . GLY A 1 97 ? -2.978 -7.336 -1.433 1.00 43.50 97 GLY A N 1
ATOM 788 C CA . GLY A 1 97 ? -2.763 -5.920 -1.609 1.00 43.50 97 GLY A CA 1
ATOM 789 C C . GLY A 1 97 ? -1.536 -5.820 -2.487 1.00 43.50 97 GLY A C 1
ATOM 790 O O . GLY A 1 97 ? -0.515 -6.449 -2.197 1.00 43.50 97 GLY A O 1
ATOM 791 N N . VAL A 1 98 ? -1.685 -5.117 -3.605 1.00 42.00 98 VAL A N 1
ATOM 792 C CA . VAL A 1 98 ? -0.640 -4.881 -4.591 1.00 42.00 98 VAL A CA 1
ATOM 793 C C . VAL A 1 98 ? 0.579 -4.353 -3.836 1.00 42.00 98 VAL A C 1
ATOM 795 O O . VAL A 1 98 ? 0.669 -3.170 -3.516 1.00 42.00 98 VAL A O 1
ATOM 798 N N . ARG A 1 99 ? 1.500 -5.249 -3.460 1.00 45.16 99 ARG A N 1
ATOM 799 C CA . ARG A 1 99 ? 2.770 -4.880 -2.844 1.00 45.16 99 ARG A CA 1
ATOM 800 C C . ARG A 1 99 ? 3.521 -4.159 -3.945 1.00 45.16 99 ARG A C 1
ATOM 802 O O . ARG A 1 99 ? 4.108 -4.804 -4.813 1.00 45.16 99 ARG A O 1
ATOM 809 N N . ALA A 1 100 ? 3.461 -2.829 -3.919 1.00 48.38 100 ALA A N 1
ATOM 810 C CA . ALA A 1 100 ? 4.348 -1.981 -4.691 1.00 48.38 100 ALA A CA 1
ATOM 811 C C . ALA A 1 100 ? 5.761 -2.564 -4.562 1.00 48.38 100 ALA A C 1
ATOM 813 O O . ALA A 1 100 ? 6.220 -2.859 -3.449 1.00 48.38 100 ALA A O 1
ATOM 814 N N . LYS A 1 101 ? 6.392 -2.844 -5.708 1.00 46.31 101 LYS A N 1
ATOM 815 C CA . LYS A 1 101 ? 7.744 -3.402 -5.766 1.00 46.31 101 LYS A CA 1
ATOM 816 C C . LYS A 1 101 ? 8.627 -2.588 -4.825 1.00 46.31 101 LYS A C 1
ATOM 818 O O . LYS A 1 101 ? 8.753 -1.379 -4.969 1.00 46.31 101 LYS A O 1
ATOM 823 N N . ARG A 1 102 ? 9.183 -3.272 -3.827 1.00 48.16 102 ARG A N 1
ATOM 824 C CA . ARG A 1 102 ? 10.046 -2.696 -2.798 1.00 48.16 102 ARG A CA 1
ATOM 825 C C . ARG A 1 102 ? 11.326 -2.195 -3.475 1.00 48.16 102 ARG A C 1
ATOM 827 O O . ARG A 1 102 ? 12.234 -2.990 -3.690 1.00 48.16 102 ARG A O 1
ATOM 834 N N . THR A 1 103 ? 11.408 -0.909 -3.799 1.00 49.25 103 THR A N 1
ATOM 835 C CA . THR A 1 103 ? 12.667 -0.269 -4.191 1.00 49.25 103 THR A CA 1
ATOM 836 C C . THR A 1 103 ? 13.629 -0.311 -3.006 1.00 49.25 103 THR A C 1
ATOM 838 O O . THR A 1 103 ? 13.282 0.002 -1.863 1.00 49.25 103 THR A O 1
ATOM 841 N N . ARG A 1 104 ? 14.818 -0.850 -3.273 1.00 47.25 104 ARG A N 1
ATOM 842 C CA . ARG A 1 104 ? 15.916 -1.092 -2.335 1.00 47.25 104 ARG A CA 1
ATOM 843 C C . ARG A 1 104 ? 16.785 0.173 -2.362 1.00 47.25 104 ARG A C 1
ATOM 845 O O . ARG A 1 104 ? 17.795 0.188 -3.044 1.00 47.25 104 ARG A O 1
ATOM 852 N N . GLY A 1 105 ? 16.313 1.257 -1.747 1.00 57.28 105 GLY A N 1
ATOM 853 C CA . GLY A 1 105 ? 17.000 2.557 -1.820 1.00 57.28 105 GLY A CA 1
ATOM 854 C C . GLY A 1 105 ? 16.441 3.665 -0.924 1.00 57.28 105 GLY A C 1
ATOM 855 O O . GLY A 1 105 ? 17.181 4.562 -0.556 1.00 57.28 105 GLY A O 1
ATOM 856 N N . ASP A 1 106 ? 15.184 3.573 -0.486 1.00 70.94 106 ASP A N 1
ATOM 857 C CA . ASP A 1 106 ? 14.526 4.700 0.197 1.00 70.94 106 ASP A CA 1
ATOM 858 C C . ASP A 1 106 ? 14.634 4.657 1.731 1.00 70.94 106 ASP A C 1
ATOM 860 O O . ASP A 1 106 ? 13.766 5.193 2.416 1.00 70.94 106 ASP A O 1
ATOM 864 N N . SER A 1 107 ? 15.614 3.955 2.306 1.00 83.44 107 SER A N 1
ATOM 865 C CA . SER A 1 107 ? 15.761 3.872 3.766 1.00 83.44 107 SER A CA 1
ATOM 866 C C . SER A 1 107 ? 16.562 5.060 4.298 1.00 83.44 107 SER A C 1
ATOM 868 O O . SER A 1 107 ? 17.718 5.229 3.930 1.00 83.44 107 SER A O 1
ATOM 870 N N . ILE A 1 108 ? 15.967 5.842 5.194 1.00 87.38 108 ILE A N 1
ATOM 871 C CA . ILE A 1 108 ? 16.606 6.937 5.926 1.00 87.38 108 ILE A CA 1
ATOM 872 C C . ILE A 1 108 ? 17.009 6.476 7.336 1.00 87.38 108 ILE A C 1
ATOM 874 O O . ILE A 1 108 ? 16.303 5.650 7.933 1.00 87.38 108 ILE A O 1
ATOM 878 N N . PRO A 1 109 ? 18.135 6.974 7.876 1.00 91.31 109 PRO A N 1
ATOM 879 C CA . PRO A 1 109 ? 18.491 6.759 9.271 1.00 91.31 109 PRO A CA 1
ATOM 880 C C . PRO A 1 109 ? 17.498 7.479 10.184 1.00 91.31 109 PRO A C 1
ATOM 882 O O . PRO A 1 109 ? 16.958 8.530 9.839 1.00 91.31 109 PRO A O 1
ATOM 885 N N . ILE A 1 110 ? 17.253 6.903 11.355 1.00 90.38 110 ILE A N 1
ATOM 886 C CA . ILE A 1 110 ? 16.346 7.483 12.345 1.00 90.38 110 ILE A CA 1
ATOM 887 C C . ILE A 1 110 ? 17.137 8.433 13.232 1.00 90.38 110 ILE A C 1
ATOM 889 O O . ILE A 1 110 ? 17.992 8.000 14.006 1.00 90.38 110 ILE A O 1
ATOM 893 N N . THR A 1 111 ? 16.836 9.723 13.121 1.00 92.31 111 THR A N 1
ATOM 894 C CA . THR A 1 111 ? 17.486 10.778 13.903 1.00 92.31 111 THR A CA 1
ATOM 895 C C . THR A 1 111 ? 16.841 10.940 15.278 1.00 92.31 111 THR A C 1
ATOM 897 O O . THR A 1 111 ? 15.731 10.460 15.534 1.00 92.31 111 THR A O 1
ATOM 900 N N . ASP A 1 112 ? 17.529 11.628 16.185 1.00 89.38 112 ASP A N 1
ATOM 901 C CA . ASP A 1 112 ? 17.012 11.863 17.535 1.00 89.38 112 ASP A CA 1
ATOM 902 C C . ASP A 1 112 ? 15.811 12.823 17.556 1.00 89.38 112 ASP A C 1
ATOM 904 O O . ASP A 1 112 ? 14.911 12.647 18.379 1.00 89.38 112 ASP A O 1
ATOM 908 N N . ASP A 1 113 ? 15.702 13.736 16.587 1.00 89.69 113 ASP A N 1
ATOM 909 C CA . ASP A 1 113 ? 14.504 14.569 16.393 1.00 89.69 113 ASP A CA 1
ATOM 910 C C . ASP A 1 113 ? 13.277 13.712 16.057 1.00 89.69 113 ASP A C 1
ATOM 912 O O . ASP A 1 113 ? 12.199 13.875 16.636 1.00 89.69 113 ASP A O 1
ATOM 916 N N . MET A 1 114 ? 13.449 12.724 15.170 1.00 92.75 114 MET A N 1
ATOM 917 C CA . MET A 1 114 ? 12.383 11.782 14.816 1.00 92.75 114 MET A CA 1
ATOM 918 C C . MET A 1 114 ? 11.950 10.963 16.036 1.00 92.75 114 MET A C 1
ATOM 920 O O . MET A 1 114 ? 10.754 10.777 16.264 1.00 92.75 114 MET A O 1
ATOM 924 N N . LYS A 1 115 ? 12.910 10.493 16.845 1.00 92.50 115 LYS A N 1
ATOM 925 C CA . LYS A 1 115 ? 12.614 9.772 18.095 1.00 92.50 115 LYS A CA 1
ATOM 926 C C . LYS A 1 115 ? 11.899 10.665 19.104 1.00 92.50 115 LYS A C 1
ATOM 928 O O . LYS A 1 115 ? 11.014 10.182 19.804 1.00 92.50 115 LYS A O 1
ATOM 933 N N . SER A 1 116 ? 12.252 11.944 19.179 1.00 91.50 116 SER A N 1
ATOM 934 C CA . SER A 1 116 ? 11.624 12.903 20.093 1.00 91.50 116 SER A CA 1
ATOM 935 C C . SER A 1 116 ? 10.152 13.122 19.741 1.00 91.50 116 SER A C 1
ATOM 937 O O . SER A 1 116 ? 9.298 12.988 20.616 1.00 91.50 116 SER A O 1
ATOM 939 N N . LEU A 1 117 ? 9.833 13.305 18.455 1.00 91.50 117 LEU A N 1
ATOM 940 C CA . LEU A 1 117 ? 8.448 13.356 17.964 1.00 91.50 117 LEU A CA 1
ATOM 941 C C . LEU A 1 117 ? 7.676 12.064 18.263 1.00 91.50 117 LEU A C 1
ATOM 943 O O . LEU A 1 117 ? 6.537 12.098 18.723 1.00 91.50 117 LEU A O 1
ATOM 947 N N . MET A 1 118 ? 8.305 10.907 18.049 1.00 92.31 118 MET A N 1
ATOM 948 C CA . MET A 1 118 ? 7.706 9.608 18.364 1.00 92.31 118 MET A CA 1
ATOM 949 C C . MET A 1 118 ? 7.418 9.428 19.856 1.00 92.31 118 MET A C 1
ATOM 951 O O . MET A 1 118 ? 6.374 8.880 20.207 1.00 92.31 118 MET A O 1
ATOM 955 N N . ARG A 1 119 ? 8.320 9.882 20.734 1.00 91.50 119 ARG A N 1
ATOM 956 C CA . ARG A 1 119 ? 8.123 9.853 22.190 1.00 91.50 119 ARG A CA 1
ATOM 957 C C . ARG A 1 119 ? 7.000 10.793 22.614 1.00 91.50 119 ARG A C 1
ATOM 959 O O . ARG A 1 119 ? 6.145 10.379 23.387 1.00 91.50 119 ARG A O 1
ATOM 966 N N . ALA A 1 120 ? 6.965 12.014 22.080 1.00 89.81 120 ALA A N 1
ATOM 967 C CA . ALA A 1 120 ? 5.894 12.974 22.348 1.00 89.81 120 ALA A CA 1
ATOM 968 C C . ALA A 1 120 ? 4.524 12.401 21.952 1.00 89.81 120 ALA A C 1
ATOM 970 O O . ALA A 1 120 ? 3.613 12.350 22.773 1.00 89.81 120 ALA A O 1
ATOM 971 N N . PHE A 1 121 ? 4.429 11.830 20.750 1.00 90.12 121 PHE A N 1
ATOM 972 C CA . PHE A 1 121 ? 3.251 11.095 20.296 1.00 90.12 121 PHE A CA 1
ATOM 973 C C . PHE A 1 121 ? 2.888 9.916 21.216 1.00 90.12 121 PHE A C 1
ATOM 975 O O . PHE A 1 121 ? 1.715 9.654 21.481 1.00 90.12 121 PHE A O 1
ATOM 982 N N . GLN A 1 122 ? 3.883 9.169 21.708 1.00 88.00 122 GLN A N 1
ATOM 983 C CA . GLN A 1 122 ? 3.631 8.039 22.599 1.00 88.00 122 GLN A CA 1
ATOM 984 C C . GLN A 1 122 ? 3.102 8.453 23.973 1.00 88.00 122 GLN A C 1
ATOM 986 O O . GLN A 1 122 ? 2.309 7.707 24.549 1.00 88.00 122 GLN A O 1
ATOM 991 N N . ASN A 1 123 ? 3.534 9.616 24.451 1.00 88.12 123 ASN A N 1
ATOM 992 C CA . ASN A 1 123 ? 3.190 10.171 25.753 1.00 88.12 123 ASN A CA 1
ATOM 993 C C . ASN A 1 123 ? 1.908 11.019 25.729 1.00 88.12 123 ASN A C 1
ATOM 995 O O . ASN A 1 123 ? 1.458 11.440 26.792 1.00 88.12 123 ASN A O 1
ATOM 999 N N . ASN A 1 124 ? 1.314 11.271 24.556 1.00 86.62 124 ASN A N 1
ATOM 1000 C CA . ASN A 1 124 ? 0.059 12.009 24.461 1.00 86.62 124 ASN A CA 1
ATOM 1001 C C . ASN A 1 124 ? -1.132 11.130 24.914 1.00 86.62 124 ASN A C 1
ATOM 1003 O O . ASN A 1 124 ? -1.381 10.092 24.287 1.00 86.62 124 ASN A O 1
ATOM 1007 N N . PRO A 1 125 ? -1.876 11.521 25.970 1.00 81.38 125 PRO A N 1
ATOM 1008 C CA . PRO A 1 125 ? -3.056 10.788 26.434 1.00 81.38 125 PRO A CA 1
ATOM 1009 C C . PRO A 1 125 ? -4.214 10.794 25.425 1.00 81.38 125 PRO A C 1
ATOM 1011 O O . PRO A 1 125 ? -4.953 9.815 25.362 1.00 81.38 125 PRO A O 1
ATOM 1014 N N . ASP A 1 126 ? -4.330 11.832 24.593 1.00 84.25 126 ASP A N 1
ATOM 1015 C CA . ASP A 1 126 ? -5.417 12.006 23.619 1.00 84.25 126 ASP A CA 1
ATOM 1016 C C . ASP A 1 126 ? -5.137 11.311 22.277 1.00 84.25 126 ASP A C 1
ATOM 1018 O O . ASP A 1 126 ? -5.888 11.451 21.307 1.00 84.25 126 ASP A O 1
ATOM 1022 N N . ARG A 1 127 ? -4.040 10.546 22.184 1.00 81.75 127 ARG A N 1
ATOM 1023 C CA . ARG A 1 127 ? -3.686 9.852 20.943 1.00 81.75 127 ARG A CA 1
ATOM 1024 C C . ARG A 1 127 ? -4.768 8.817 20.575 1.00 81.75 127 ARG A C 1
ATOM 1026 O O . ARG A 1 127 ? -5.156 8.001 21.418 1.00 81.75 127 ARG A O 1
ATOM 1033 N N . PRO A 1 128 ? -5.201 8.746 19.304 1.00 84.31 128 PRO A N 1
ATOM 1034 C CA . PRO A 1 128 ? -6.125 7.710 18.870 1.00 84.31 128 PRO A CA 1
ATOM 1035 C C . PRO A 1 128 ? -5.509 6.316 19.021 1.00 84.31 128 PRO A C 1
ATOM 1037 O O . PRO A 1 128 ? -4.300 6.116 18.857 1.00 84.31 128 PRO A O 1
ATOM 1040 N N . VAL A 1 129 ? -6.349 5.311 19.272 1.00 85.62 129 VAL A N 1
ATOM 1041 C CA . VAL A 1 129 ? -5.887 3.919 19.288 1.00 85.62 129 VAL A CA 1
ATOM 1042 C C . VAL A 1 129 ? -5.330 3.519 17.919 1.00 85.62 129 VAL A C 1
ATOM 1044 O O . VAL A 1 129 ? -5.785 3.979 16.870 1.00 85.62 129 VAL A O 1
ATOM 1047 N N . ARG A 1 130 ? -4.352 2.608 17.913 1.00 83.88 130 ARG A N 1
ATOM 1048 C CA . ARG A 1 130 ? -3.636 2.168 16.701 1.00 83.88 130 ARG A CA 1
ATOM 1049 C C . ARG A 1 130 ? -4.563 1.771 15.544 1.00 83.88 130 ARG A C 1
ATOM 1051 O O . ARG A 1 130 ? -4.243 2.043 14.388 1.00 83.88 130 ARG A O 1
ATOM 1058 N N . SER A 1 131 ? -5.688 1.116 15.835 1.00 81.62 131 SER A N 1
ATOM 1059 C CA . SER A 1 131 ? -6.668 0.709 14.821 1.00 81.62 131 SER A CA 1
ATOM 1060 C C . SER A 1 131 ? -7.289 1.904 14.092 1.00 81.62 131 SER A C 1
ATOM 1062 O O . SER A 1 131 ? -7.441 1.840 12.873 1.00 81.62 131 SER A O 1
ATOM 1064 N N . LEU A 1 132 ? -7.580 2.998 14.804 1.00 82.56 132 LEU A N 1
ATOM 1065 C CA . LEU A 1 132 ? -8.104 4.235 14.222 1.00 82.56 132 LEU A CA 1
ATOM 1066 C C . LEU A 1 132 ? -7.051 4.920 13.355 1.00 82.56 132 LEU A C 1
ATOM 1068 O O . LEU A 1 132 ? -7.334 5.259 12.214 1.00 82.56 132 LEU A O 1
ATOM 1072 N N . ILE A 1 133 ? -5.803 5.006 13.826 1.00 83.69 133 ILE A N 1
ATOM 1073 C CA . ILE A 1 133 ? -4.712 5.614 13.046 1.00 83.69 133 ILE A CA 1
ATOM 1074 C C . ILE A 1 133 ? -4.500 4.876 11.721 1.00 83.69 133 ILE A C 1
ATOM 1076 O O . ILE A 1 133 ? -4.356 5.488 10.661 1.00 83.69 133 ILE A O 1
ATOM 1080 N N . ARG A 1 134 ? -4.534 3.541 11.763 1.00 85.31 134 ARG A N 1
ATOM 1081 C CA . ARG A 1 134 ? -4.399 2.718 10.561 1.00 85.31 134 ARG A CA 1
ATOM 1082 C C . ARG A 1 134 ? -5.567 2.904 9.592 1.00 85.31 134 ARG A C 1
ATOM 1084 O O . ARG A 1 134 ? -5.336 2.855 8.387 1.00 85.31 134 ARG A O 1
ATOM 1091 N N . ARG A 1 135 ? -6.790 3.078 10.097 1.00 78.94 135 ARG A N 1
ATOM 1092 C CA . ARG A 1 135 ? -7.993 3.276 9.277 1.00 78.94 135 ARG A CA 1
ATOM 1093 C C . ARG A 1 135 ? -8.024 4.669 8.651 1.00 78.94 135 ARG A C 1
ATOM 1095 O O . ARG A 1 135 ? -8.221 4.773 7.447 1.00 78.94 135 ARG A O 1
ATOM 1102 N N . ASP A 1 136 ? -7.800 5.698 9.461 1.00 81.25 136 ASP A N 1
ATOM 1103 C CA . ASP A 1 136 ? -8.055 7.090 9.086 1.00 81.25 136 ASP A CA 1
ATOM 1104 C C . ASP A 1 136 ? -6.856 7.708 8.345 1.00 81.25 136 ASP A C 1
ATOM 1106 O O . ASP A 1 136 ? -7.038 8.511 7.435 1.00 81.25 136 ASP A O 1
ATOM 1110 N N . TYR A 1 137 ? -5.628 7.276 8.664 1.00 78.62 137 TYR A N 1
ATOM 1111 C CA . TYR A 1 137 ? -4.396 7.830 8.083 1.00 78.62 137 TYR A CA 1
ATOM 1112 C C . TYR A 1 137 ? -3.603 6.817 7.245 1.00 78.62 137 TYR A C 1
ATOM 1114 O O . TYR A 1 137 ? -2.628 7.175 6.585 1.00 78.62 137 TYR A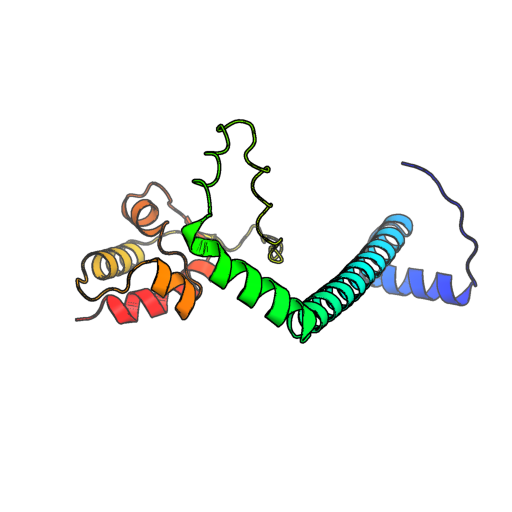 O 1
ATOM 1122 N N . GLY A 1 138 ? -3.978 5.532 7.255 1.00 79.31 138 GLY A N 1
ATOM 1123 C CA . GLY A 1 138 ? -3.267 4.499 6.494 1.00 79.31 138 GLY A CA 1
ATOM 1124 C C . GLY A 1 138 ? -1.839 4.224 6.990 1.00 79.31 138 GLY A C 1
ATOM 1125 O O . GLY A 1 138 ? -1.010 3.722 6.224 1.00 79.31 138 GLY A O 1
ATOM 1126 N N . VAL A 1 139 ? -1.534 4.558 8.251 1.00 82.00 139 VAL A N 1
ATOM 1127 C CA . VAL A 1 139 ? -0.203 4.408 8.867 1.00 82.00 139 VAL A CA 1
ATOM 1128 C C . VAL A 1 139 ? -0.232 3.339 9.961 1.00 82.00 139 VAL A C 1
ATOM 1130 O O . VAL A 1 139 ? -1.140 3.318 10.787 1.00 82.00 139 VAL A O 1
ATOM 1133 N N . ASP A 1 140 ? 0.770 2.451 9.991 1.00 83.06 140 ASP A N 1
ATOM 1134 C CA . ASP A 1 140 ? 0.967 1.526 11.116 1.00 83.06 140 ASP A CA 1
ATOM 1135 C C . ASP A 1 140 ? 2.022 2.081 12.078 1.00 83.06 140 ASP A C 1
ATOM 1137 O O . ASP A 1 140 ? 3.170 2.317 11.700 1.00 83.06 140 ASP A O 1
ATOM 1141 N N . THR A 1 141 ? 1.622 2.282 13.330 1.00 83.06 141 THR A N 1
ATOM 1142 C CA . THR A 1 141 ? 2.460 2.817 14.409 1.00 83.06 141 THR A CA 1
ATOM 1143 C C . THR A 1 141 ? 3.102 1.719 15.258 1.00 83.06 141 THR A C 1
ATOM 1145 O O . THR A 1 141 ? 3.784 2.013 16.240 1.00 83.06 141 THR A O 1
ATOM 1148 N N . SER A 1 142 ? 2.930 0.441 14.887 1.00 85.00 142 SER A N 1
ATOM 1149 C CA . SER A 1 142 ? 3.491 -0.687 15.637 1.00 85.00 142 SER A CA 1
ATOM 1150 C C . SER A 1 142 ? 5.000 -0.609 15.793 1.00 85.00 142 SER A C 1
ATOM 1152 O O . SER A 1 142 ? 5.503 -1.016 16.823 1.00 85.00 142 SER A O 1
ATOM 1154 N N . ASP A 1 143 ? 5.723 -0.092 14.803 1.00 87.56 143 ASP A N 1
ATOM 1155 C CA . ASP A 1 143 ? 7.187 -0.070 14.815 1.00 87.56 143 ASP A CA 1
ATOM 1156 C C . ASP A 1 143 ? 7.787 1.098 15.615 1.00 87.56 143 ASP A C 1
ATOM 1158 O O . ASP A 1 143 ? 8.996 1.106 15.842 1.00 87.56 143 ASP A O 1
ATOM 1162 N N . ILE A 1 144 ? 6.968 2.039 16.108 1.00 89.06 144 ILE A N 1
ATOM 1163 C CA . ILE A 1 144 ? 7.451 3.226 16.831 1.00 89.06 144 ILE A CA 1
ATOM 1164 C C . ILE A 1 144 ? 8.310 2.845 18.041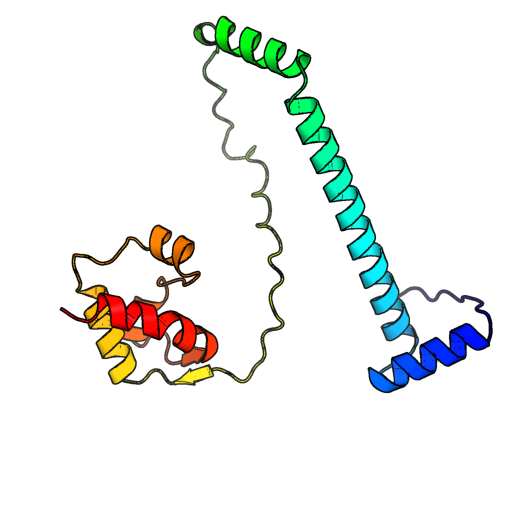 1.00 89.06 144 ILE A C 1
ATOM 1166 O O . ILE A 1 144 ? 9.391 3.398 18.215 1.00 89.06 144 ILE A O 1
ATOM 1170 N N . HIS A 1 145 ? 7.889 1.862 18.844 1.00 89.50 145 HIS A N 1
ATOM 1171 C CA . HIS A 1 145 ? 8.671 1.433 20.011 1.00 89.50 145 HIS A CA 1
ATOM 1172 C C . HIS A 1 145 ? 10.062 0.905 19.627 1.00 89.50 145 HIS A C 1
ATOM 1174 O O . HIS A 1 145 ? 11.025 1.173 20.337 1.00 89.50 145 HIS A O 1
ATOM 1180 N N . ARG A 1 146 ? 10.178 0.222 18.481 1.00 90.25 146 ARG A N 1
ATOM 1181 C CA . ARG A 1 146 ? 11.438 -0.344 17.971 1.00 90.25 146 ARG A CA 1
ATOM 1182 C C . ARG A 1 146 ? 12.374 0.725 17.420 1.00 90.25 146 ARG A C 1
ATOM 1184 O O . ARG A 1 146 ? 13.589 0.590 17.499 1.00 90.25 146 ARG A O 1
ATOM 1191 N N . TRP A 1 147 ? 11.810 1.783 16.844 1.00 91.56 147 TRP A N 1
ATOM 1192 C CA . TRP A 1 147 ? 12.567 2.946 16.380 1.00 91.56 147 TRP A CA 1
ATOM 1193 C C . TRP A 1 147 ? 13.077 3.793 17.547 1.00 91.56 147 TRP A C 1
ATOM 1195 O O . TRP A 1 147 ? 14.224 4.233 17.538 1.00 91.56 147 TRP A O 1
ATOM 1205 N N . VAL A 1 148 ? 12.252 3.971 18.582 1.00 90.19 148 VAL A N 1
ATOM 1206 C CA . VAL A 1 148 ? 12.626 4.712 19.794 1.00 90.19 148 VAL A CA 1
ATOM 1207 C C . VAL A 1 148 ? 13.662 3.952 20.628 1.00 90.19 148 VAL A C 1
ATOM 1209 O O . VAL A 1 148 ? 14.581 4.583 21.150 1.00 90.19 148 VAL A O 1
ATOM 1212 N N . SER A 1 149 ? 13.545 2.623 20.736 1.00 89.88 149 SER A N 1
ATOM 1213 C CA . SER A 1 149 ? 14.501 1.776 21.468 1.00 89.88 149 SER A CA 1
ATOM 1214 C C . SER A 1 149 ? 15.831 1.572 20.738 1.00 89.88 149 SER A C 1
ATOM 1216 O O . SER A 1 149 ? 16.796 1.119 21.345 1.00 89.88 149 SER A O 1
ATOM 1218 N N . GLY A 1 150 ? 15.892 1.884 19.441 1.00 87.06 150 GLY A N 1
ATOM 1219 C CA . GLY A 1 150 ? 17.064 1.635 18.602 1.00 87.06 150 GLY A CA 1
ATOM 1220 C C . GLY A 1 150 ? 17.160 0.211 18.040 1.00 87.06 150 GLY A C 1
ATOM 1221 O O . GLY A 1 150 ? 18.098 -0.064 17.296 1.00 87.06 150 GLY A O 1
ATOM 1222 N N . GLU A 1 151 ? 16.186 -0.672 18.310 1.00 88.44 151 GLU A N 1
ATOM 1223 C CA . GLU A 1 151 ? 16.090 -2.008 17.684 1.00 88.44 151 GLU A CA 1
ATOM 1224 C C . GLU A 1 151 ? 16.034 -1.902 16.150 1.00 88.44 151 GLU A C 1
ATOM 1226 O O . GLU A 1 151 ? 16.609 -2.712 15.425 1.00 88.44 151 GLU A O 1
ATOM 1231 N N . LYS A 1 152 ? 15.362 -0.867 15.638 1.00 88.44 152 LYS A N 1
ATOM 1232 C CA . LYS A 1 152 ? 15.349 -0.513 14.218 1.00 88.44 152 LYS A CA 1
ATOM 1233 C C . LYS A 1 152 ? 16.021 0.845 14.039 1.00 88.44 152 LYS A C 1
ATOM 1235 O O . LYS A 1 152 ? 15.488 1.849 14.490 1.00 88.44 152 LYS A O 1
ATOM 1240 N N . GLN A 1 153 ? 17.153 0.871 13.336 1.00 87.94 153 GLN A N 1
ATOM 1241 C CA . GLN A 1 153 ? 17.949 2.089 13.095 1.00 87.94 153 GLN A CA 1
ATOM 1242 C C . GLN A 1 153 ? 17.550 2.857 11.825 1.00 87.94 153 GLN A C 1
ATOM 1244 O O . GLN A 1 153 ? 17.888 4.028 11.668 1.00 87.94 153 GLN A O 1
ATOM 1249 N N . TYR A 1 154 ? 16.820 2.203 10.922 1.00 87.75 154 TYR A N 1
ATOM 1250 C CA . TYR A 1 154 ? 16.433 2.758 9.629 1.00 87.75 154 TYR A CA 1
ATOM 1251 C C . TYR A 1 154 ? 14.932 2.603 9.403 1.00 87.75 154 TYR A C 1
ATOM 1253 O O . TYR A 1 154 ? 14.312 1.621 9.830 1.00 87.75 154 TYR A O 1
ATOM 1261 N N . MET A 1 155 ? 14.350 3.545 8.668 1.00 87.62 155 MET A N 1
ATOM 1262 C CA . MET A 1 155 ? 12.974 3.467 8.184 1.00 87.62 155 MET A CA 1
ATOM 1263 C C . MET A 1 155 ? 12.878 3.941 6.743 1.00 87.62 155 MET A C 1
ATOM 1265 O O . MET A 1 155 ? 13.764 4.624 6.254 1.00 87.62 155 MET A O 1
ATOM 1269 N N . ARG A 1 156 ? 11.796 3.612 6.039 1.00 86.44 156 ARG A N 1
ATOM 1270 C CA . ARG A 1 156 ? 11.605 4.135 4.681 1.00 86.44 156 ARG A CA 1
ATOM 1271 C C . ARG A 1 156 ? 11.227 5.615 4.731 1.00 86.44 156 ARG A C 1
ATOM 1273 O O . ARG A 1 156 ? 10.341 5.978 5.500 1.00 86.44 156 ARG A O 1
ATOM 1280 N N . ALA A 1 157 ? 11.778 6.427 3.835 1.00 86.00 157 ALA A N 1
ATOM 1281 C CA . ALA A 1 157 ? 11.401 7.824 3.632 1.00 86.00 157 ALA A CA 1
ATOM 1282 C C . ALA A 1 157 ? 9.889 7.962 3.403 1.00 86.00 157 ALA A C 1
ATOM 1284 O O . ALA A 1 157 ? 9.231 8.774 4.038 1.00 86.00 157 ALA A O 1
ATOM 1285 N N . GLY A 1 158 ? 9.300 7.086 2.580 1.00 84.38 158 GLY A N 1
ATOM 1286 C CA . GLY A 1 158 ? 7.849 7.068 2.362 1.00 84.38 158 GLY A CA 1
ATOM 1287 C C . GLY A 1 158 ? 7.032 6.714 3.613 1.00 84.38 158 GLY A C 1
ATOM 1288 O O . GLY A 1 158 ? 5.903 7.176 3.751 1.00 84.38 158 GLY A O 1
ATOM 1289 N N . THR A 1 159 ? 7.591 5.922 4.535 1.00 87.62 159 THR A N 1
ATOM 1290 C CA . THR A 1 159 ? 6.963 5.665 5.840 1.00 87.62 159 THR A CA 1
ATOM 1291 C C . THR A 1 159 ? 7.032 6.915 6.707 1.00 87.62 159 THR A C 1
ATOM 1293 O O . THR A 1 159 ? 6.007 7.311 7.252 1.00 87.62 159 THR A O 1
ATOM 1296 N N . TRP A 1 160 ? 8.194 7.572 6.775 1.00 89.94 160 TRP A N 1
ATOM 1297 C CA . TRP A 1 160 ? 8.353 8.822 7.515 1.00 89.94 160 TRP A CA 1
ATOM 1298 C C . TRP A 1 160 ? 7.437 9.931 6.996 1.00 89.94 160 TRP A C 1
ATOM 1300 O O . TRP A 1 160 ? 6.725 10.533 7.783 1.00 89.94 160 TRP A O 1
ATOM 1310 N N . ASN A 1 161 ? 7.364 10.139 5.681 1.00 88.88 161 ASN A N 1
ATOM 1311 C CA . ASN A 1 161 ? 6.535 11.188 5.078 1.00 88.88 161 ASN A CA 1
ATOM 1312 C C . ASN A 1 161 ? 5.042 11.037 5.404 1.00 88.88 161 ASN A C 1
ATOM 1314 O O . ASN A 1 161 ? 4.333 12.032 5.497 1.00 88.88 161 ASN A O 1
ATOM 1318 N N . ARG A 1 162 ? 4.560 9.801 5.586 1.00 87.50 162 ARG A N 1
ATOM 1319 C CA . ARG A 1 162 ? 3.177 9.537 6.014 1.00 87.50 162 ARG A CA 1
ATOM 1320 C C . ARG A 1 162 ? 3.004 9.633 7.525 1.00 87.50 162 ARG A C 1
ATOM 1322 O O . ARG A 1 162 ? 1.959 10.061 7.994 1.00 87.50 162 ARG A O 1
ATOM 1329 N N . LEU A 1 163 ? 4.012 9.202 8.279 1.00 90.12 163 LEU A N 1
ATOM 1330 C CA . LEU A 1 163 ? 3.972 9.150 9.736 1.00 90.12 163 LEU A CA 1
ATOM 1331 C C . LEU A 1 163 ? 4.148 10.538 10.367 1.00 90.12 163 LEU A C 1
ATOM 1333 O O . LEU A 1 163 ? 3.433 10.860 11.307 1.00 90.12 163 LEU A O 1
ATOM 1337 N N . LYS A 1 164 ? 5.057 11.361 9.835 1.00 91.31 164 LYS A N 1
ATOM 1338 C CA . LYS A 1 164 ? 5.400 12.700 10.327 1.00 91.31 164 LYS A CA 1
ATOM 1339 C C . LYS A 1 164 ? 4.178 13.595 10.600 1.00 91.31 164 LYS A C 1
ATOM 1341 O O . LYS A 1 164 ? 4.078 14.031 11.740 1.00 91.31 164 LYS A O 1
ATOM 1346 N N . PRO A 1 165 ? 3.231 13.821 9.665 1.00 90.62 165 PRO A N 1
ATOM 1347 C CA . PRO A 1 165 ? 2.092 14.707 9.928 1.00 90.62 165 PRO A CA 1
ATOM 1348 C C . PRO A 1 165 ? 1.187 14.194 11.056 1.00 90.62 165 PRO A C 1
ATOM 1350 O O . PRO A 1 165 ? 0.684 14.984 11.845 1.00 90.62 165 PRO A O 1
ATOM 1353 N N . VAL A 1 166 ? 1.024 12.871 11.177 1.00 89.38 166 VAL A N 1
ATOM 1354 C CA . VAL A 1 166 ? 0.263 12.260 12.280 1.00 89.38 166 VAL A CA 1
ATOM 1355 C C . VAL A 1 166 ? 1.003 12.450 13.601 1.00 89.38 166 VAL A C 1
ATOM 1357 O O . VAL A 1 166 ? 0.394 12.805 14.604 1.00 89.38 166 VAL A O 1
ATOM 1360 N N . LEU A 1 167 ? 2.323 12.233 13.614 1.00 90.19 167 LEU A N 1
ATOM 1361 C CA . LEU A 1 167 ? 3.123 12.483 14.809 1.00 90.19 167 LEU A CA 1
ATOM 1362 C C . LEU A 1 167 ? 3.040 13.950 15.213 1.00 90.19 167 LEU A C 1
ATOM 1364 O O . LEU A 1 167 ? 2.778 14.202 16.371 1.00 90.19 167 LEU A O 1
ATOM 1368 N N . GLU A 1 168 ? 3.202 14.896 14.292 1.00 90.19 168 GLU A N 1
ATOM 1369 C CA . GLU A 1 168 ? 3.134 16.334 14.580 1.00 90.19 168 GLU A CA 1
ATOM 1370 C C . GLU A 1 168 ? 1.760 16.748 15.121 1.00 90.19 168 GLU A C 1
ATOM 1372 O O . GLU A 1 168 ? 1.694 17.421 16.146 1.00 90.19 168 GLU A O 1
ATOM 1377 N N . GLN A 1 169 ? 0.670 16.269 14.512 1.00 87.12 169 GLN A N 1
ATOM 1378 C CA . GLN A 1 169 ? -0.699 16.556 14.953 1.00 87.12 169 GLN A CA 1
ATOM 1379 C C . GLN A 1 169 ? -0.963 16.132 16.404 1.00 87.12 169 GLN A C 1
ATOM 1381 O O . GLN A 1 169 ? -1.715 16.794 17.113 1.00 87.12 169 GLN A O 1
ATOM 1386 N N . PHE A 1 170 ? -0.358 15.028 16.840 1.00 84.19 170 PHE A N 1
ATOM 1387 C CA . PHE A 1 170 ? -0.581 14.449 18.165 1.00 84.19 170 PHE A CA 1
ATOM 1388 C C . PHE A 1 170 ? 0.655 14.539 19.078 1.00 84.19 170 PHE A C 1
ATOM 1390 O O . PHE A 1 170 ? 0.647 13.973 20.168 1.00 84.19 170 PHE A O 1
ATOM 1397 N N . ALA A 1 171 ? 1.727 15.214 18.666 1.00 75.88 171 ALA A N 1
ATOM 1398 C CA . ALA A 1 171 ? 2.905 15.484 19.496 1.00 75.88 171 ALA A CA 1
ATOM 1399 C C . ALA A 1 171 ? 2.841 16.873 20.139 1.00 75.88 171 ALA A C 1
ATOM 1401 O O . ALA A 1 171 ? 3.521 17.102 21.138 1.00 75.88 171 ALA A O 1
ATOM 1402 N N . VAL A 1 172 ? 2.043 17.783 19.576 1.00 65.62 172 VAL A N 1
ATOM 1403 C CA . VAL A 1 172 ? 1.827 19.128 20.111 1.00 65.62 172 VAL A CA 1
ATOM 1404 C C . VAL A 1 172 ? 0.723 19.078 21.169 1.00 65.62 172 VAL A C 1
ATOM 1406 O O . VAL A 1 172 ? -0.366 18.565 20.915 1.00 65.62 172 VAL A O 1
ATOM 1409 N N . LYS A 1 173 ? 1.041 19.590 22.360 1.00 52.62 173 LYS A N 1
ATOM 1410 C CA . LYS A 1 173 ? 0.054 20.175 23.269 1.00 52.62 173 LYS A CA 1
ATOM 1411 C C . LYS A 1 173 ? -0.138 21.631 22.880 1.00 52.62 173 LYS A C 1
ATOM 1413 O O . LYS A 1 173 ? 0.905 22.296 22.695 1.00 52.62 173 LYS A O 1
#

Radius of gyration: 26.55 Å; chains: 1; bounding box: 56×49×66 Å

Foldseek 3Di:
DDDDDDDDDPVVVVVLVVVCVVVDDDSVVSVVVVVVVVVVVVVVVVVVVVVVVVVVVCVDPVVVVVVVVCVVCVVVDDPPPPPPPVPPDDPDPPP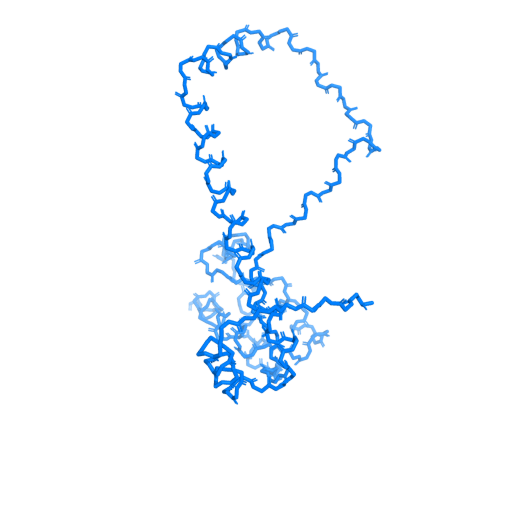PPPPDPDDPPQKDFQDVVNLLLLVLLVPQPPRDDQVCCCVPQVAGCVCSVCCNVVVDGIDGPVNCVSVVVSSVVRSDD

pLDDT: mean 74.11, std 14.35, range [42.0, 92.75]

Secondary structure (DSSP, 8-state):
---------HHHHHHHHHHHHHH-S-HHHHHHHHHHHHHHHHHHHHHHHHHHHHHHHHHSHHHHHHHHHHHHTGGG--------GGG---PPPPP--------TT-EEE--HHHHHHHHHHHH-TTPPPHHHHHHHT----TTHHHHHHTS--EEEHHHHHHHHHHHHHHH--